Protein AF-A0A3D2X7E9-F1 (afdb_monomer_lite)

Organism: NCBI:txid66219

Sequence (160 aa):
MKRLQKLFVAIGVMFAIMLTQVVTVSAAQTMTFDDLYMTLEISDDFIVLTPDTPRNDGRWAEAGIIQIDSKLKEFNDMGVRAMFYDKKSNTSVTMMVKTSSKTREIVNFINMTDTELQEYFDTLVGKDSEKLVSTVEEYKHKQTPFFKLRIQSKEGESPV

Secondary structure (DSSP, 8-state):
-HHHHHHHHHHHHHHHHHHT-------EEEEEEGGGTEEEEEETTEEEE-TTS-TT-THHHHTT---HHHHHHHHHHHTEEEEEEETTTTEEEEEE----TGGGS---GGG--HHHHHHHHHHHH-TT-TTEEEEEEEE--SS--EEEEEEEESSSS---

Foldseek 3Di:
DVVVVVVVVVVVVVVVVVVP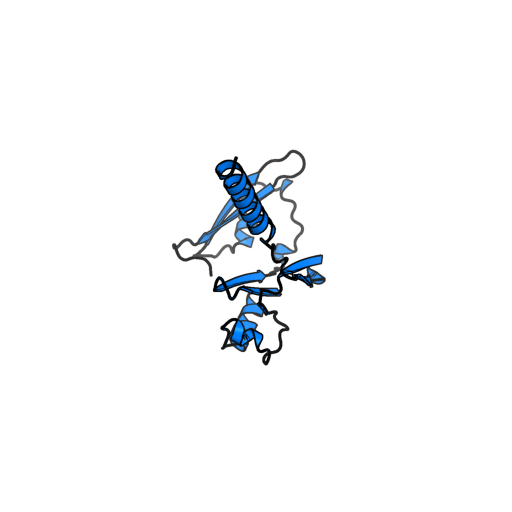PPPPPQQWDWDDDVVVRDIDTHGPQWLKDALPPDPPDCSCVVLVHPPVVVVNVVCVVQQWGMWIAHPVVNDIDTDHDDDDPLNPDDDDPVPDDPVRVVVSVCVVVPVPPPFKDWDKDWADDPPGIDIDIDIDTPDPDDPD

pLDDT: mean 79.92, std 13.61, range [39.25, 96.94]

Structure (mmCIF, N/CA/C/O backbone):
data_AF-A0A3D2X7E9-F1
#
_entry.id   AF-A0A3D2X7E9-F1
#
loop_
_atom_site.group_PDB
_atom_site.id
_atom_site.type_symbol
_atom_site.label_atom_id
_atom_site.label_alt_id
_atom_site.label_comp_id
_atom_site.label_asym_id
_atom_site.label_entity_id
_atom_site.label_seq_id
_atom_site.pdbx_PDB_ins_code
_atom_site.Cartn_x
_atom_site.Cartn_y
_atom_site.Cartn_z
_atom_site.occupancy
_atom_site.B_iso_or_equiv
_atom_site.auth_seq_i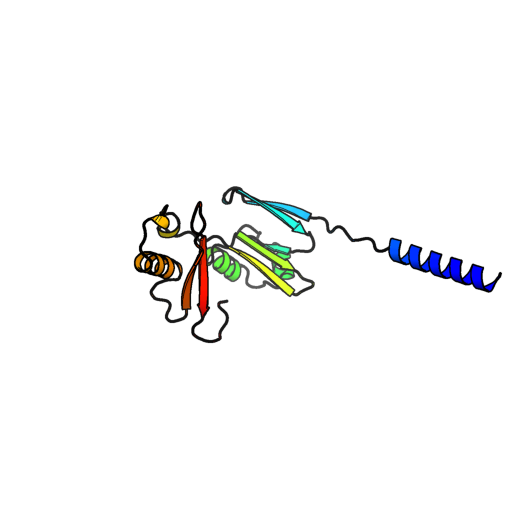d
_atom_site.auth_comp_id
_atom_site.auth_asym_id
_atom_site.auth_atom_id
_atom_site.pdbx_PDB_model_num
ATOM 1 N N . MET A 1 1 ? -18.973 45.216 -45.079 1.00 59.81 1 MET A N 1
ATOM 2 C CA . MET A 1 1 ? -18.912 43.814 -45.562 1.00 59.81 1 MET A CA 1
ATOM 3 C C . MET A 1 1 ? -17.543 43.152 -45.363 1.00 59.81 1 MET A C 1
ATOM 5 O O . MET A 1 1 ? -17.481 42.208 -44.590 1.00 59.81 1 MET A O 1
ATOM 9 N N . LYS A 1 2 ? -16.429 43.660 -45.924 1.00 61.25 2 LYS A N 1
ATOM 10 C CA . LYS A 1 2 ? -15.092 43.019 -45.798 1.00 61.25 2 LYS A CA 1
ATOM 11 C C . LYS A 1 2 ? -14.569 42.836 -44.356 1.00 61.25 2 LYS A C 1
ATOM 13 O O . LYS A 1 2 ? -13.883 41.860 -44.083 1.00 61.25 2 LYS A O 1
ATOM 18 N N . ARG A 1 3 ? -14.884 43.749 -43.423 1.00 65.44 3 ARG A N 1
ATOM 19 C CA . ARG A 1 3 ? -14.488 43.631 -41.999 1.00 65.44 3 ARG A CA 1
ATOM 20 C C . ARG A 1 3 ? -15.283 42.562 -41.237 1.00 65.44 3 ARG A C 1
ATOM 22 O O . ARG A 1 3 ? -14.704 41.857 -40.424 1.00 65.44 3 ARG A O 1
ATOM 29 N N . LEU A 1 4 ? -16.569 42.407 -41.555 1.00 70.50 4 LEU A N 1
ATOM 30 C CA . LEU A 1 4 ? -17.441 41.397 -40.947 1.00 70.50 4 LEU A CA 1
ATOM 31 C C . LEU A 1 4 ? -17.048 39.988 -41.416 1.00 70.50 4 LEU A C 1
ATOM 33 O O . LEU A 1 4 ? -16.946 39.075 -40.611 1.00 70.50 4 LEU A O 1
ATOM 37 N N . GLN A 1 5 ? -16.704 39.845 -42.698 1.00 73.12 5 GLN A N 1
ATOM 38 C CA . GLN A 1 5 ? -16.185 38.597 -43.261 1.00 73.12 5 GLN A CA 1
ATOM 39 C C . GLN A 1 5 ? -14.855 38.172 -42.614 1.00 73.12 5 GLN A C 1
ATOM 41 O O . GLN A 1 5 ? -14.682 37.005 -42.287 1.00 73.12 5 GLN A O 1
ATOM 46 N N . LYS A 1 6 ? -13.935 39.116 -42.358 1.00 72.69 6 LYS A N 1
ATOM 47 C CA . LYS A 1 6 ? -12.686 38.836 -41.625 1.00 72.69 6 LYS A CA 1
ATOM 48 C C . LYS A 1 6 ? -12.936 38.412 -40.174 1.00 72.69 6 LYS A C 1
ATOM 50 O O . LYS A 1 6 ? -12.219 37.554 -39.676 1.00 72.69 6 LYS A O 1
ATOM 55 N N . LEU A 1 7 ? -13.957 38.977 -39.525 1.00 74.25 7 LEU A N 1
ATOM 56 C CA . LEU A 1 7 ? -14.355 38.605 -38.166 1.00 74.25 7 LEU A CA 1
ATOM 57 C C . LEU A 1 7 ? -14.926 37.178 -38.120 1.00 74.25 7 LEU A C 1
ATOM 59 O O . LEU A 1 7 ? -14.516 36.390 -37.277 1.00 74.25 7 LEU A O 1
ATOM 63 N N . PHE A 1 8 ? -15.794 36.814 -39.070 1.00 77.62 8 PHE A N 1
ATOM 64 C CA . PHE A 1 8 ? -16.335 35.453 -39.176 1.00 77.62 8 PHE A CA 1
ATOM 65 C C . PHE A 1 8 ? -15.259 34.407 -39.488 1.00 77.62 8 PHE A C 1
ATOM 67 O O . PHE A 1 8 ? -15.279 33.326 -38.908 1.00 77.62 8 PHE A O 1
ATOM 74 N N . VAL A 1 9 ? -14.287 34.733 -40.346 1.00 77.62 9 VAL A N 1
ATOM 75 C CA . VAL A 1 9 ? -13.147 33.843 -40.624 1.00 77.62 9 VAL A CA 1
ATOM 76 C C . VAL A 1 9 ? -12.262 33.682 -39.386 1.00 77.62 9 VAL A C 1
ATOM 78 O O . VAL A 1 9 ? -11.883 32.563 -39.063 1.00 77.62 9 VAL A O 1
ATOM 81 N N . ALA A 1 10 ? -11.975 34.762 -38.654 1.00 76.19 10 ALA A N 1
ATOM 82 C CA . ALA A 1 10 ? -11.181 34.689 -37.427 1.00 76.19 10 ALA A CA 1
ATOM 83 C C . ALA A 1 10 ? -11.872 33.858 -36.330 1.00 76.19 10 ALA A C 1
ATOM 85 O O . ALA A 1 10 ? -11.220 33.045 -35.679 1.00 76.19 10 ALA A O 1
ATOM 86 N N . ILE A 1 11 ? -13.191 34.009 -36.168 1.00 79.00 11 ILE A N 1
ATOM 87 C CA . ILE A 1 11 ? -13.990 33.198 -35.237 1.00 79.00 11 ILE A CA 1
ATOM 88 C C . ILE A 1 11 ? -14.001 31.731 -35.680 1.00 79.00 11 ILE A C 1
ATOM 90 O O . ILE A 1 11 ? -13.791 30.852 -34.852 1.00 79.00 11 ILE A O 1
ATOM 94 N N . GLY A 1 12 ? -14.166 31.457 -36.978 1.00 77.06 12 GLY A N 1
ATOM 95 C CA . GLY A 1 12 ? -14.126 30.096 -37.518 1.00 77.06 12 GLY A CA 1
ATOM 96 C C . GLY A 1 12 ? -12.777 29.405 -37.302 1.00 77.06 12 GLY A C 1
ATOM 97 O O . GLY A 1 12 ? -12.742 28.243 -36.910 1.00 77.06 12 GLY A O 1
ATOM 98 N N . VAL A 1 13 ? -11.666 30.127 -37.478 1.00 76.75 13 VAL A N 1
ATOM 99 C CA . VAL A 1 13 ? -10.313 29.608 -37.212 1.00 76.75 13 VAL A CA 1
ATOM 100 C C . VAL A 1 13 ? -10.101 29.358 -35.717 1.00 76.75 13 VAL A C 1
ATOM 102 O O . VAL A 1 13 ? -9.564 28.321 -35.347 1.00 76.75 13 VAL A O 1
ATOM 105 N N . MET A 1 14 ? -10.567 30.252 -34.843 1.00 73.31 14 MET A N 1
ATOM 106 C CA . MET A 1 14 ? -10.463 30.068 -33.390 1.00 73.31 14 MET A CA 1
ATOM 107 C C . MET A 1 14 ? -11.298 28.874 -32.899 1.00 73.31 14 MET A C 1
ATOM 109 O O . MET A 1 14 ? -10.831 28.095 -32.070 1.00 73.31 14 MET A O 1
ATOM 113 N N . PHE A 1 15 ? -12.495 28.683 -33.460 1.00 71.38 15 PHE A N 1
ATOM 114 C CA . PHE A 1 15 ? -13.356 27.537 -33.163 1.00 71.38 15 PHE A CA 1
ATOM 115 C C . PHE A 1 15 ? -12.747 26.221 -33.674 1.00 71.38 15 PHE A C 1
ATOM 117 O O . PHE A 1 15 ? -12.786 25.211 -32.977 1.00 71.38 15 PHE A O 1
ATOM 124 N N . ALA A 1 16 ? -12.105 26.240 -34.848 1.00 69.31 16 ALA A N 1
ATOM 125 C CA . ALA A 1 16 ? -11.374 25.091 -35.381 1.00 69.31 16 ALA A CA 1
ATOM 126 C C . ALA A 1 16 ? -10.149 24.722 -34.522 1.00 69.31 16 ALA A C 1
ATOM 128 O O . ALA A 1 16 ? -9.903 23.543 -34.297 1.00 69.31 16 ALA A O 1
ATOM 129 N N . ILE A 1 17 ? -9.424 25.709 -33.980 1.00 68.19 17 ILE A N 1
ATOM 130 C CA . ILE A 1 17 ? -8.293 25.473 -33.066 1.00 68.19 17 ILE A CA 1
ATOM 131 C C . ILE A 1 17 ? -8.779 24.901 -31.722 1.00 68.19 17 ILE A C 1
ATOM 133 O O . ILE A 1 17 ? -8.160 23.978 -31.192 1.00 68.19 17 ILE A O 1
ATOM 137 N N . MET A 1 18 ? -9.917 25.370 -31.193 1.00 63.59 18 MET A N 1
ATOM 138 C CA . MET A 1 18 ? -10.536 24.776 -29.995 1.00 63.59 18 MET A CA 1
ATOM 139 C C . MET A 1 18 ? -11.004 23.330 -30.223 1.00 63.59 18 MET A C 1
ATOM 141 O O . MET A 1 18 ? -10.862 22.502 -29.329 1.00 63.59 18 MET A O 1
ATOM 145 N N . LEU A 1 19 ? -11.502 22.999 -31.419 1.00 60.94 19 LEU A N 1
ATOM 146 C CA . LEU A 1 19 ? -11.930 21.637 -31.769 1.00 60.94 19 LEU A CA 1
ATOM 147 C C . LEU A 1 19 ? -10.763 20.649 -31.953 1.00 60.94 19 LEU A C 1
ATOM 149 O O . LEU A 1 19 ? -10.986 19.443 -31.927 1.00 60.94 19 LEU A O 1
ATOM 153 N N . THR A 1 20 ? -9.525 21.134 -32.106 1.00 57.97 20 THR A N 1
ATOM 154 C CA . THR A 1 20 ? -8.316 20.289 -32.185 1.00 57.97 20 THR A CA 1
ATOM 155 C C . THR A 1 20 ? -7.673 19.985 -30.835 1.00 57.97 20 THR A C 1
ATOM 157 O O . THR A 1 20 ? -6.595 19.394 -30.799 1.00 57.97 20 THR A O 1
ATOM 160 N N . GLN A 1 21 ? -8.308 20.350 -29.717 1.00 54.50 21 GLN A N 1
ATOM 161 C CA . GLN A 1 21 ? -7.870 19.875 -28.405 1.00 54.50 21 GLN A CA 1
ATOM 162 C C . GLN A 1 21 ? -8.263 18.406 -28.264 1.00 54.50 21 GLN A C 1
ATOM 164 O O . GLN A 1 21 ? -9.281 18.053 -27.675 1.00 54.50 21 GLN A O 1
ATOM 169 N N . VAL A 1 22 ? -7.453 17.548 -28.884 1.00 55.62 22 VAL A N 1
ATOM 170 C CA . VAL A 1 22 ? -7.498 16.104 -28.707 1.00 55.62 22 VAL A CA 1
ATOM 171 C C . VAL A 1 22 ? -7.227 15.864 -27.230 1.00 55.62 22 VAL A C 1
ATOM 173 O O . VAL A 1 22 ? -6.094 15.990 -26.769 1.00 55.62 22 VAL A O 1
ATOM 176 N N . VAL A 1 23 ? -8.280 15.574 -26.467 1.00 53.84 23 VAL A N 1
ATOM 177 C CA . VAL A 1 23 ? -8.120 14.974 -25.148 1.00 53.84 23 VAL A CA 1
ATOM 178 C C . VAL A 1 23 ? -7.447 13.641 -25.427 1.00 53.84 23 VAL A C 1
ATOM 180 O O . VAL A 1 23 ? -8.066 12.733 -25.979 1.00 53.84 23 VAL A O 1
ATOM 183 N N . THR A 1 24 ? -6.146 13.555 -25.161 1.00 54.59 24 THR A N 1
ATOM 184 C CA . THR A 1 24 ? -5.421 12.295 -25.248 1.00 54.59 24 THR A CA 1
ATOM 185 C C . THR A 1 24 ? -6.045 11.382 -24.209 1.00 54.59 24 THR A C 1
ATOM 187 O O . THR A 1 24 ? -5.797 11.538 -23.013 1.00 54.59 24 THR A O 1
ATOM 190 N N . VAL A 1 25 ? -6.917 10.479 -24.654 1.00 56.78 25 VAL A N 1
ATOM 191 C CA . VAL A 1 25 ? -7.379 9.374 -23.825 1.00 56.78 25 VAL A CA 1
ATOM 192 C C . VAL A 1 25 ? -6.139 8.516 -23.626 1.00 56.78 25 VAL A C 1
ATOM 194 O O . VAL A 1 25 ? -5.712 7.825 -24.549 1.00 56.78 25 VAL A O 1
ATOM 197 N N . SER A 1 26 ? -5.479 8.689 -22.480 1.00 61.16 26 SER A N 1
ATOM 198 C CA . SER A 1 26 ? -4.335 7.857 -22.121 1.00 61.16 26 SER A CA 1
ATOM 199 C C . SER A 1 26 ? -4.833 6.417 -22.106 1.00 61.16 26 SER A C 1
ATOM 201 O O . SER A 1 26 ? -5.881 6.133 -21.517 1.00 61.16 26 SER A O 1
ATOM 203 N N . ALA A 1 27 ? -4.145 5.540 -22.835 1.00 65.62 27 ALA A N 1
ATOM 204 C CA . ALA A 1 27 ? -4.437 4.120 -22.781 1.00 65.62 27 ALA A CA 1
ATOM 205 C C . ALA A 1 27 ? -4.283 3.672 -21.321 1.00 65.62 27 ALA A C 1
ATOM 207 O O . ALA A 1 27 ? -3.377 4.124 -20.619 1.00 65.62 27 ALA A O 1
ATOM 208 N N . ALA A 1 28 ? -5.248 2.898 -20.838 1.00 76.75 28 ALA A N 1
ATOM 209 C CA . ALA A 1 28 ? -5.272 2.419 -19.470 1.00 76.75 28 ALA A CA 1
ATOM 210 C C . ALA A 1 28 ? -5.130 0.901 -19.476 1.00 76.75 28 ALA A C 1
ATOM 212 O O . ALA A 1 28 ? -5.867 0.202 -20.176 1.00 76.75 28 ALA A O 1
ATOM 213 N N . GLN A 1 29 ? -4.203 0.397 -18.674 1.00 83.38 29 GLN A N 1
ATOM 214 C CA . GLN A 1 29 ? -4.076 -1.014 -18.368 1.00 83.38 29 GLN A CA 1
ATOM 215 C C . GLN A 1 29 ? -4.996 -1.393 -17.204 1.00 83.38 29 GLN A C 1
ATOM 217 O O . GLN A 1 29 ? -5.105 -0.691 -16.194 1.00 83.38 29 GLN A O 1
ATOM 222 N N . THR A 1 30 ? -5.642 -2.548 -17.334 1.00 88.50 30 THR A N 1
ATOM 223 C CA . THR A 1 30 ? -6.456 -3.137 -16.271 1.00 88.50 30 THR A CA 1
ATOM 224 C C . THR A 1 30 ? -5.593 -4.071 -15.430 1.00 88.50 30 THR A C 1
ATOM 226 O O . THR A 1 30 ? -5.059 -5.057 -15.936 1.00 88.50 30 THR A O 1
ATOM 229 N N . MET A 1 31 ? -5.479 -3.789 -14.135 1.00 87.88 31 MET A N 1
ATOM 230 C CA . MET A 1 31 ? -4.830 -4.667 -13.163 1.00 87.88 31 MET A CA 1
ATOM 231 C C . MET A 1 31 ? -5.874 -5.272 -12.235 1.00 87.88 31 MET A C 1
ATOM 233 O O . MET A 1 31 ? -6.722 -4.561 -11.698 1.00 87.88 31 MET A O 1
ATOM 237 N N . THR A 1 32 ? -5.797 -6.584 -12.028 1.00 90.31 32 THR A N 1
ATOM 238 C CA . THR A 1 32 ? -6.714 -7.309 -11.144 1.00 90.31 32 THR A CA 1
ATOM 239 C C . THR A 1 32 ? -5.953 -7.840 -9.939 1.00 90.31 32 THR A C 1
ATOM 241 O O . THR A 1 32 ? -4.884 -8.430 -10.086 1.00 90.31 32 THR A O 1
ATOM 244 N N . PHE A 1 33 ? -6.518 -7.615 -8.757 1.00 88.38 33 PHE A N 1
ATOM 245 C CA . PHE A 1 33 ? -6.054 -8.138 -7.478 1.00 88.38 33 PHE A CA 1
ATOM 246 C C . PHE A 1 33 ? -7.139 -9.075 -6.946 1.00 88.38 33 PHE A C 1
ATOM 248 O O . PHE A 1 33 ? -8.052 -8.647 -6.233 1.00 88.38 33 PHE A O 1
ATOM 255 N N . ASP A 1 34 ? -7.072 -10.346 -7.350 1.00 85.62 34 ASP A N 1
ATOM 256 C CA . ASP A 1 34 ? -8.098 -11.350 -7.034 1.00 85.62 34 ASP A CA 1
ATOM 257 C C . ASP A 1 34 ? -8.278 -11.536 -5.521 1.00 85.62 34 ASP A C 1
ATOM 259 O O . ASP A 1 34 ? -9.398 -11.667 -5.033 1.00 85.62 34 ASP A O 1
ATOM 263 N N . ASP A 1 35 ? -7.181 -11.479 -4.759 1.00 84.00 35 ASP A N 1
ATOM 264 C CA . ASP A 1 35 ? -7.184 -11.588 -3.297 1.00 84.00 35 ASP A CA 1
ATOM 265 C C . ASP A 1 35 ? -7.898 -10.418 -2.605 1.00 84.00 35 ASP A C 1
ATOM 267 O O . ASP A 1 35 ? -8.357 -10.556 -1.469 1.00 84.00 35 ASP A O 1
ATOM 271 N N . LEU A 1 36 ? -8.015 -9.280 -3.293 1.00 83.94 36 LEU A N 1
ATOM 272 C CA . LEU A 1 36 ? -8.685 -8.074 -2.812 1.00 83.94 36 LEU A CA 1
ATOM 273 C C . LEU A 1 36 ? -10.062 -7.862 -3.444 1.00 83.94 36 LEU A C 1
ATOM 275 O O . LEU A 1 36 ? -10.714 -6.870 -3.119 1.00 83.94 36 LEU A O 1
ATOM 279 N N . TYR A 1 37 ? -10.499 -8.756 -4.340 1.00 84.56 37 TYR A N 1
ATOM 280 C CA . TYR A 1 37 ? -11.709 -8.586 -5.150 1.00 84.56 37 TYR A CA 1
ATOM 281 C C . TYR A 1 37 ? -11.766 -7.203 -5.822 1.00 84.56 37 TYR A C 1
ATOM 283 O O . TYR A 1 37 ? -12.812 -6.553 -5.861 1.00 84.56 37 TYR A O 1
ATOM 291 N N . MET A 1 38 ? -10.613 -6.729 -6.303 1.00 86.69 38 MET A N 1
ATOM 292 C CA . MET A 1 38 ? -10.438 -5.377 -6.825 1.00 86.69 38 MET A CA 1
ATOM 293 C C . MET A 1 38 ? -9.888 -5.406 -8.247 1.00 86.69 38 MET A C 1
ATOM 295 O O . MET A 1 38 ? -8.961 -6.152 -8.563 1.00 86.69 38 MET A O 1
ATOM 299 N N . THR A 1 39 ? -10.405 -4.504 -9.075 1.00 90.31 39 THR A N 1
ATOM 300 C CA . THR A 1 39 ? -9.854 -4.188 -10.391 1.00 90.31 39 THR A CA 1
ATOM 301 C C . THR A 1 39 ? -9.534 -2.703 -10.443 1.00 90.31 39 THR A C 1
ATOM 303 O O . THR A 1 39 ? -10.345 -1.875 -10.030 1.00 90.31 39 THR A O 1
ATOM 306 N N . LEU A 1 40 ? -8.349 -2.371 -10.942 1.00 88.00 40 LEU A N 1
ATOM 307 C CA . LEU A 1 40 ? -7.912 -1.004 -11.169 1.00 88.00 40 LEU A CA 1
ATOM 308 C C . LEU A 1 40 ? -7.678 -0.761 -12.654 1.00 88.00 40 LEU A C 1
ATOM 310 O O . LEU A 1 40 ? -7.045 -1.571 -13.328 1.00 88.00 40 LEU A O 1
ATOM 314 N N . GLU A 1 41 ? -8.134 0.389 -13.134 1.00 89.88 41 GLU A N 1
ATOM 315 C CA . GLU A 1 41 ? -7.756 0.939 -14.432 1.00 89.88 41 GLU A CA 1
ATOM 316 C C . GLU A 1 41 ? -6.707 2.022 -14.195 1.00 89.88 41 GLU A C 1
ATOM 318 O O . GLU A 1 41 ? -6.964 3.017 -13.515 1.00 89.88 41 GLU A O 1
ATOM 323 N N . ILE A 1 42 ? -5.498 1.801 -14.702 1.00 87.75 42 ILE A N 1
ATOM 324 C CA . ILE A 1 42 ? -4.348 2.678 -14.482 1.00 87.75 42 ILE A CA 1
ATOM 325 C C . ILE A 1 42 ? -3.827 3.106 -15.842 1.00 87.75 42 ILE A C 1
ATOM 327 O O . ILE A 1 42 ? -3.634 2.276 -16.719 1.00 87.75 42 ILE A O 1
ATOM 331 N N . SER A 1 43 ? -3.586 4.400 -16.013 1.00 86.81 43 SER A N 1
ATOM 332 C CA . SER A 1 43 ? -2.973 4.933 -17.227 1.00 86.81 43 SER A CA 1
ATOM 333 C C . SER A 1 43 ? -1.584 4.327 -17.476 1.00 86.81 43 SER A C 1
ATOM 335 O O . SER A 1 43 ? -0.788 4.189 -16.547 1.00 86.81 43 SER A O 1
ATOM 337 N N . ASP A 1 44 ? -1.265 4.055 -18.740 1.00 85.38 44 ASP A N 1
ATOM 338 C CA . ASP A 1 44 ? 0.041 3.557 -19.194 1.00 85.38 44 ASP A CA 1
ATOM 339 C C . ASP A 1 44 ? 1.184 4.566 -18.963 1.00 85.38 44 ASP A C 1
ATOM 341 O O . ASP A 1 44 ? 2.361 4.227 -19.089 1.00 85.38 44 ASP A O 1
ATOM 345 N N . ASP A 1 45 ? 0.860 5.816 -18.608 1.00 87.56 45 ASP A N 1
ATOM 346 C CA . ASP A 1 45 ? 1.842 6.825 -18.203 1.00 87.56 45 ASP A CA 1
ATOM 347 C C . ASP A 1 45 ? 2.533 6.464 -16.869 1.00 87.56 45 ASP A C 1
ATOM 349 O O . ASP A 1 45 ? 3.626 6.965 -16.587 1.00 87.56 45 ASP A O 1
ATOM 353 N N . PHE A 1 46 ? 1.921 5.602 -16.046 1.00 91.31 46 PHE A N 1
ATOM 354 C CA . PHE A 1 46 ? 2.495 5.161 -14.776 1.00 91.31 46 PHE A CA 1
ATOM 355 C C . PHE A 1 46 ? 3.436 3.971 -14.949 1.00 91.31 46 PHE A C 1
ATOM 357 O O . PHE A 1 46 ? 3.098 2.948 -15.542 1.00 91.31 46 PHE A O 1
ATOM 364 N N . ILE A 1 47 ? 4.590 4.041 -14.290 1.00 94.31 47 ILE A N 1
ATOM 365 C CA . ILE A 1 47 ? 5.392 2.848 -14.034 1.00 94.31 47 ILE A CA 1
ATOM 366 C C . ILE A 1 47 ? 4.751 2.091 -12.882 1.00 94.31 47 ILE A C 1
ATOM 368 O O . ILE A 1 47 ? 4.632 2.623 -11.778 1.00 94.31 47 ILE A O 1
ATOM 372 N N . VAL A 1 48 ? 4.396 0.831 -13.119 1.00 94.75 48 VAL A N 1
ATOM 373 C CA . VAL A 1 48 ? 3.886 -0.042 -12.062 1.00 94.75 48 VAL A CA 1
ATOM 374 C C . VAL A 1 48 ? 4.938 -1.057 -11.644 1.00 94.75 48 VAL A C 1
ATOM 376 O O . VAL A 1 48 ? 5.439 -1.824 -12.471 1.00 94.75 48 VAL A O 1
ATOM 379 N N . LEU A 1 49 ? 5.244 -1.069 -10.349 1.00 95.88 49 LEU A N 1
ATOM 380 C CA . LEU A 1 49 ? 6.152 -2.009 -9.703 1.00 95.88 49 LEU A CA 1
ATOM 381 C C . LEU A 1 49 ? 5.394 -2.790 -8.629 1.00 95.88 49 LEU A C 1
ATOM 383 O O . LEU A 1 49 ? 4.641 -2.222 -7.844 1.00 95.88 49 LEU A O 1
ATOM 387 N N . THR A 1 50 ? 5.596 -4.099 -8.591 1.00 94.75 50 THR A N 1
ATOM 388 C CA . THR A 1 50 ? 4.952 -5.027 -7.650 1.00 94.75 50 THR A CA 1
ATOM 389 C C . THR A 1 50 ? 6.025 -5.859 -6.945 1.00 94.75 50 THR A C 1
ATOM 391 O O . THR A 1 50 ? 7.163 -5.895 -7.425 1.00 94.75 50 THR A O 1
ATOM 394 N N . PRO A 1 51 ? 5.706 -6.553 -5.838 1.00 94.88 51 PRO A N 1
ATOM 395 C CA . PRO A 1 51 ? 6.639 -7.497 -5.215 1.00 94.88 51 PRO A CA 1
ATOM 396 C C . PRO A 1 51 ? 7.160 -8.578 -6.175 1.00 94.88 51 PRO A C 1
ATOM 398 O O . PRO A 1 51 ? 8.283 -9.052 -6.010 1.00 94.88 51 PRO A O 1
ATOM 401 N N . ASP A 1 52 ? 6.373 -8.916 -7.199 1.00 94.50 52 ASP A N 1
ATOM 402 C CA . ASP A 1 52 ? 6.700 -9.938 -8.196 1.00 94.50 52 ASP A CA 1
ATOM 403 C C . ASP A 1 52 ? 7.430 -9.379 -9.427 1.00 94.50 52 ASP A C 1
ATOM 405 O O . ASP A 1 52 ? 7.810 -10.133 -10.326 1.00 94.50 52 ASP A O 1
ATOM 409 N N . THR A 1 53 ? 7.656 -8.061 -9.497 1.00 95.38 53 THR A N 1
ATOM 410 C CA . THR A 1 53 ? 8.389 -7.464 -10.617 1.00 95.38 53 THR A CA 1
ATOM 411 C C . THR A 1 53 ? 9.825 -8.016 -10.652 1.00 95.38 53 THR A C 1
ATOM 413 O O . THR A 1 53 ? 10.543 -7.915 -9.651 1.00 95.38 53 THR A O 1
ATOM 416 N N . PRO A 1 54 ? 10.295 -8.570 -11.791 1.00 96.38 54 PRO A N 1
ATOM 417 C CA . PRO A 1 54 ? 11.628 -9.160 -11.887 1.00 96.38 54 PRO A CA 1
ATOM 418 C C . PRO A 1 54 ? 12.738 -8.177 -11.507 1.00 96.38 54 PRO A C 1
ATOM 420 O O . PRO A 1 54 ? 12.692 -7.002 -11.857 1.00 96.38 54 PRO A O 1
ATOM 423 N N . ARG A 1 55 ? 13.787 -8.653 -10.827 1.00 95.38 55 ARG A N 1
ATOM 424 C CA . ARG A 1 55 ? 14.908 -7.798 -10.377 1.00 95.38 55 ARG A CA 1
ATOM 425 C C . ARG A 1 55 ? 15.689 -7.144 -11.518 1.00 95.38 55 ARG A C 1
ATOM 427 O O . ARG A 1 55 ? 16.318 -6.118 -11.318 1.00 95.38 55 ARG A O 1
ATOM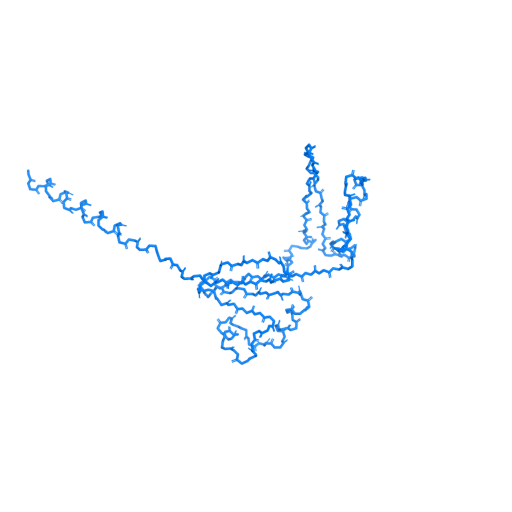 434 N N . ASN A 1 56 ? 15.684 -7.751 -12.697 1.00 95.25 56 ASN A N 1
ATOM 435 C CA . ASN A 1 56 ? 16.346 -7.232 -13.893 1.00 95.25 56 ASN A CA 1
ATOM 436 C C . ASN A 1 56 ? 15.419 -6.373 -14.769 1.00 95.25 56 ASN A C 1
ATOM 438 O O . ASN A 1 56 ? 15.799 -6.021 -15.884 1.00 95.25 56 ASN A O 1
ATOM 442 N N . ASP A 1 57 ? 14.210 -6.062 -14.300 1.00 96.94 57 ASP A N 1
ATOM 443 C CA . ASP A 1 57 ? 13.258 -5.229 -15.026 1.00 96.94 57 ASP A CA 1
ATOM 444 C C . ASP A 1 57 ? 13.735 -3.765 -15.067 1.00 96.94 57 ASP A C 1
ATOM 446 O O . ASP A 1 57 ? 14.049 -3.163 -14.038 1.00 96.94 57 ASP A O 1
ATOM 450 N N . GLY A 1 58 ? 13.788 -3.170 -16.262 1.00 95.31 58 GLY A N 1
ATOM 451 C CA . GLY A 1 58 ? 14.248 -1.788 -16.451 1.00 95.31 58 GLY A CA 1
ATOM 452 C C . GLY A 1 58 ? 13.392 -0.751 -15.716 1.00 95.31 58 GLY A C 1
ATOM 453 O O . GLY A 1 58 ? 13.899 0.310 -15.345 1.00 95.31 58 GLY A O 1
ATOM 454 N N . ARG A 1 59 ? 12.128 -1.082 -15.416 1.00 95.31 59 ARG A N 1
ATOM 455 C CA . ARG A 1 59 ? 11.191 -0.207 -14.700 1.00 95.31 59 ARG A CA 1
ATOM 456 C C . ARG A 1 59 ? 11.690 0.215 -13.320 1.00 95.31 59 ARG A C 1
ATOM 458 O O . ARG A 1 59 ? 11.335 1.300 -12.868 1.00 95.31 59 ARG A O 1
ATOM 465 N N . TRP A 1 60 ? 12.538 -0.583 -12.664 1.00 96.38 60 TRP A N 1
ATOM 466 C CA . TRP A 1 60 ? 13.162 -0.195 -11.393 1.00 96.38 60 TRP A CA 1
ATOM 467 C C . TRP A 1 60 ? 14.016 1.063 -11.548 1.00 96.38 60 TRP A C 1
ATOM 469 O O . TRP A 1 60 ? 13.815 2.045 -10.834 1.00 96.38 60 TRP A O 1
ATOM 479 N N . ALA A 1 61 ? 14.917 1.061 -12.532 1.00 95.00 61 ALA A N 1
ATOM 480 C CA . ALA A 1 61 ? 15.793 2.192 -12.805 1.00 95.00 61 ALA A CA 1
ATOM 481 C C . ALA A 1 61 ? 15.005 3.405 -13.314 1.00 95.00 61 ALA A C 1
ATOM 483 O O . ALA A 1 61 ? 15.294 4.535 -12.925 1.00 95.00 61 ALA A O 1
ATOM 484 N N . GLU A 1 62 ? 13.976 3.180 -14.135 1.00 93.62 62 GLU A N 1
ATOM 485 C CA . GLU A 1 62 ? 13.104 4.254 -14.619 1.00 93.62 62 GLU A CA 1
ATOM 486 C C . GLU A 1 62 ? 12.284 4.924 -13.504 1.00 93.62 62 GLU A C 1
ATOM 488 O O . GLU A 1 62 ? 11.932 6.096 -13.636 1.00 93.62 62 GLU A O 1
ATOM 493 N N . ALA A 1 63 ? 12.003 4.204 -12.412 1.00 93.44 63 ALA A N 1
ATOM 494 C CA . ALA A 1 63 ? 11.399 4.738 -11.191 1.00 93.44 63 ALA A CA 1
ATOM 495 C C . ALA A 1 63 ? 12.434 5.317 -10.203 1.00 93.44 63 ALA A C 1
ATOM 497 O O . ALA A 1 63 ? 12.093 5.647 -9.068 1.00 93.44 63 ALA A O 1
ATOM 498 N N . GLY A 1 64 ? 13.712 5.401 -10.593 1.00 93.25 64 GLY A N 1
ATOM 499 C CA . GLY A 1 64 ? 14.799 5.885 -9.737 1.00 93.25 64 GLY A CA 1
ATOM 500 C C . GLY A 1 64 ? 15.214 4.916 -8.622 1.00 93.25 64 GLY A C 1
ATOM 501 O O . GLY A 1 64 ? 15.940 5.306 -7.708 1.00 93.25 64 GLY A O 1
ATOM 502 N N . ILE A 1 65 ? 14.780 3.653 -8.673 1.00 95.19 65 ILE A N 1
ATOM 503 C CA . ILE A 1 65 ? 15.086 2.636 -7.663 1.00 95.19 65 ILE A CA 1
ATOM 504 C C . ILE A 1 65 ? 16.324 1.850 -8.089 1.00 95.19 65 ILE A C 1
ATOM 506 O O . ILE A 1 65 ? 16.289 1.029 -9.002 1.00 95.19 65 ILE A O 1
ATOM 510 N N . ILE A 1 66 ? 17.425 2.084 -7.376 1.00 93.38 66 ILE A N 1
ATOM 511 C CA . ILE A 1 66 ? 18.714 1.414 -7.612 1.00 93.38 66 ILE A CA 1
ATOM 512 C C . ILE A 1 66 ? 18.899 0.231 -6.647 1.00 93.38 66 ILE A C 1
ATOM 514 O O . ILE A 1 66 ? 19.427 -0.813 -7.020 1.00 93.38 66 ILE A O 1
ATOM 518 N N . GLN A 1 67 ? 18.436 0.372 -5.400 1.00 9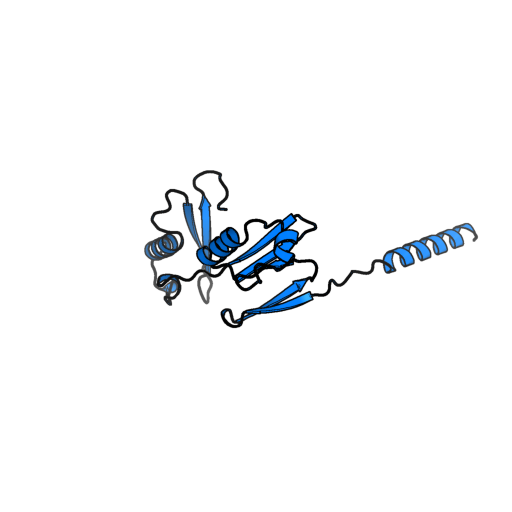5.75 67 GLN A N 1
ATOM 519 C CA . GLN A 1 67 ? 18.577 -0.638 -4.344 1.00 95.75 67 GLN A CA 1
ATOM 520 C C . GLN A 1 67 ? 17.359 -1.572 -4.304 1.00 95.75 67 GLN A C 1
ATOM 522 O O . GLN A 1 67 ? 16.530 -1.504 -3.394 1.00 95.75 67 GLN A O 1
ATOM 527 N N . ILE A 1 68 ? 17.242 -2.434 -5.316 1.00 96.56 68 ILE A N 1
ATOM 528 C CA . ILE A 1 68 ? 16.051 -3.269 -5.551 1.00 96.56 68 ILE A CA 1
ATOM 529 C C . ILE A 1 68 ? 15.767 -4.207 -4.372 1.00 96.56 68 ILE A C 1
ATOM 531 O O . ILE A 1 68 ? 14.632 -4.267 -3.909 1.00 96.56 68 ILE A O 1
ATOM 535 N N . ASP A 1 69 ? 16.777 -4.890 -3.824 1.00 96.50 69 ASP A N 1
ATOM 536 C CA . ASP A 1 69 ? 16.554 -5.822 -2.708 1.00 96.50 69 ASP A CA 1
ATOM 537 C C . ASP A 1 69 ? 16.076 -5.111 -1.433 1.00 96.50 69 ASP A C 1
ATOM 539 O O . ASP A 1 69 ? 15.201 -5.623 -0.733 1.00 96.50 69 ASP A O 1
ATOM 543 N N . SER A 1 70 ? 16.574 -3.898 -1.158 1.00 96.38 70 SER A N 1
ATOM 544 C CA . SER A 1 70 ? 16.067 -3.081 -0.047 1.00 96.38 70 SER A CA 1
ATOM 545 C C . SER A 1 70 ? 14.612 -2.679 -0.276 1.00 96.38 70 SER A C 1
ATOM 547 O O . SER A 1 70 ? 13.809 -2.732 0.654 1.00 96.38 70 SER A O 1
ATOM 549 N N . LYS A 1 71 ? 14.256 -2.312 -1.513 1.00 96.06 71 LYS A N 1
ATOM 550 C CA . LYS A 1 71 ? 12.890 -1.907 -1.857 1.00 96.06 71 LYS A CA 1
ATOM 551 C C . LYS A 1 71 ? 11.909 -3.079 -1.806 1.00 96.06 71 LYS A C 1
ATOM 553 O O . LYS A 1 71 ? 10.805 -2.923 -1.304 1.00 96.06 71 LYS A O 1
ATOM 558 N N . LEU A 1 72 ? 12.320 -4.268 -2.245 1.00 96.69 72 LEU A N 1
ATOM 559 C CA . LEU A 1 72 ? 11.519 -5.489 -2.116 1.00 96.69 72 LEU A CA 1
ATOM 560 C C . LEU A 1 72 ? 11.341 -5.904 -0.652 1.00 96.69 72 LEU A C 1
ATOM 562 O O . LEU A 1 72 ? 10.267 -6.367 -0.270 1.00 96.69 72 LEU A O 1
ATOM 566 N N . LYS A 1 73 ? 12.364 -5.718 0.192 1.00 95.56 73 LYS A N 1
ATOM 567 C CA . LYS A 1 73 ? 12.222 -5.925 1.637 1.00 95.56 73 LYS A CA 1
ATOM 568 C C . LYS A 1 73 ? 11.189 -4.964 2.231 1.00 95.56 73 LYS A C 1
ATOM 570 O O . LYS A 1 73 ? 10.294 -5.414 2.936 1.00 95.56 73 LYS A O 1
ATOM 575 N N . GLU A 1 74 ? 11.275 -3.678 1.897 1.00 94.19 74 GLU A N 1
ATOM 576 C CA . GLU A 1 74 ? 10.288 -2.666 2.298 1.00 94.19 74 GLU A CA 1
ATOM 577 C C . GLU A 1 74 ? 8.873 -3.048 1.832 1.00 94.19 74 GLU A C 1
ATOM 579 O O . GLU A 1 74 ? 7.938 -3.028 2.630 1.00 94.19 74 GLU A O 1
ATOM 584 N N . PHE A 1 75 ? 8.719 -3.482 0.574 1.00 95.31 75 PHE A N 1
ATOM 585 C CA . PHE A 1 75 ? 7.432 -3.931 0.039 1.00 95.31 75 PHE A CA 1
ATOM 586 C C . PHE A 1 75 ? 6.829 -5.063 0.871 1.00 95.31 75 PHE A C 1
ATOM 588 O O . PHE A 1 75 ? 5.654 -5.000 1.228 1.00 95.31 75 PHE A O 1
ATOM 595 N N . ASN A 1 76 ? 7.633 -6.063 1.227 1.00 91.94 76 ASN A N 1
ATOM 596 C CA . ASN A 1 76 ? 7.181 -7.175 2.058 1.00 91.94 76 ASN A CA 1
ATOM 597 C C . ASN A 1 76 ? 6.831 -6.728 3.487 1.00 91.94 76 ASN A C 1
ATOM 599 O O . ASN A 1 76 ? 5.772 -7.093 3.996 1.00 91.94 76 ASN A O 1
ATOM 603 N N . ASP A 1 77 ? 7.672 -5.906 4.118 1.00 89.81 77 ASP A N 1
ATOM 604 C CA . ASP A 1 77 ? 7.475 -5.444 5.500 1.00 89.81 77 ASP A CA 1
ATOM 605 C C . ASP A 1 77 ? 6.231 -4.541 5.647 1.00 89.81 77 ASP A C 1
ATOM 607 O O . ASP A 1 77 ? 5.527 -4.567 6.668 1.00 89.81 77 ASP A O 1
ATOM 611 N N . MET A 1 78 ? 5.945 -3.738 4.619 1.00 89.06 78 MET A N 1
ATOM 612 C CA . MET A 1 78 ? 4.816 -2.804 4.589 1.00 89.06 78 MET A CA 1
ATOM 613 C C . MET A 1 78 ? 3.541 -3.407 3.982 1.00 89.06 78 MET A C 1
ATOM 615 O O . MET A 1 78 ? 2.476 -2.796 4.072 1.00 89.06 78 MET A O 1
ATOM 619 N N . GLY A 1 79 ? 3.615 -4.610 3.405 1.00 90.94 79 GLY A N 1
ATOM 620 C CA . GLY A 1 79 ? 2.482 -5.245 2.728 1.00 90.94 79 GLY A CA 1
ATOM 621 C C . GLY A 1 79 ? 2.098 -4.546 1.421 1.00 90.94 79 GLY A C 1
ATOM 622 O O . GLY A 1 79 ? 0.921 -4.487 1.072 1.00 90.94 79 GLY A O 1
ATOM 623 N N . VAL A 1 80 ? 3.066 -3.975 0.705 1.00 94.25 80 VAL A N 1
ATOM 624 C CA . VAL A 1 80 ? 2.844 -3.333 -0.596 1.00 94.25 80 VAL A CA 1
ATOM 625 C C . VAL A 1 80 ? 2.353 -4.366 -1.609 1.00 94.25 80 VAL A C 1
ATOM 627 O O . VAL A 1 80 ? 2.953 -5.425 -1.776 1.00 94.25 80 VAL A O 1
ATOM 630 N N . ARG A 1 81 ? 1.269 -4.041 -2.316 1.00 94.31 81 ARG A N 1
ATOM 631 C CA . ARG A 1 81 ? 0.743 -4.820 -3.447 1.00 94.31 81 ARG A CA 1
ATOM 632 C C . ARG A 1 81 ? 1.177 -4.249 -4.786 1.00 94.31 81 ARG A C 1
ATOM 634 O O . ARG A 1 81 ? 1.531 -4.999 -5.689 1.00 94.31 81 ARG A O 1
ATOM 641 N N . ALA A 1 82 ? 1.192 -2.928 -4.892 1.00 94.38 82 ALA A N 1
ATOM 642 C CA . ALA A 1 82 ? 1.653 -2.228 -6.077 1.00 94.38 82 ALA A CA 1
ATOM 643 C C . ALA A 1 82 ? 2.143 -0.829 -5.706 1.00 94.38 82 ALA A C 1
ATOM 645 O O . ALA A 1 82 ? 1.598 -0.182 -4.813 1.00 94.38 82 ALA A O 1
ATOM 646 N N . MET A 1 83 ? 3.151 -0.358 -6.423 1.00 95.50 83 MET A N 1
ATOM 647 C CA . MET A 1 83 ? 3.615 1.017 -6.415 1.00 95.50 83 MET A CA 1
ATOM 648 C C . MET A 1 83 ? 3.440 1.581 -7.823 1.00 95.50 83 MET A C 1
ATOM 650 O O . MET A 1 83 ? 3.928 1.002 -8.793 1.00 95.50 83 MET A O 1
ATOM 654 N N . PHE A 1 84 ? 2.751 2.709 -7.917 1.00 95.19 84 PHE A N 1
ATOM 655 C CA . PHE A 1 84 ? 2.501 3.453 -9.144 1.00 95.19 84 PHE A CA 1
ATOM 656 C C . PHE A 1 84 ? 3.368 4.704 -9.117 1.00 95.19 84 PHE A C 1
ATOM 658 O O . PHE A 1 84 ? 3.239 5.514 -8.202 1.00 95.19 84 PHE A O 1
ATOM 665 N N . TYR A 1 85 ? 4.257 4.862 -10.089 1.00 95.25 85 TYR A N 1
ATOM 666 C CA . TYR A 1 85 ? 5.165 6.000 -10.169 1.00 95.25 85 TYR A CA 1
ATOM 667 C C . TYR A 1 85 ? 4.901 6.813 -11.434 1.00 95.25 85 TYR A C 1
ATOM 669 O O . TYR A 1 85 ? 4.973 6.285 -12.544 1.00 95.25 85 TYR A O 1
ATOM 677 N N . ASP A 1 86 ? 4.602 8.099 -11.256 1.00 93.12 86 ASP A N 1
ATOM 678 C CA . ASP A 1 86 ? 4.493 9.063 -12.346 1.00 93.12 86 ASP A CA 1
ATOM 679 C C . ASP A 1 86 ? 5.829 9.789 -12.535 1.00 93.12 86 ASP A C 1
ATOM 681 O O . ASP A 1 86 ? 6.276 10.554 -11.674 1.00 93.12 86 ASP A O 1
ATOM 685 N N . LYS A 1 87 ? 6.443 9.589 -13.707 1.00 87.62 87 LYS A N 1
ATOM 686 C CA . LYS A 1 87 ? 7.680 10.274 -14.105 1.00 87.62 87 LYS A CA 1
ATOM 687 C C . LYS A 1 87 ? 7.493 11.787 -14.228 1.00 87.62 87 LYS A C 1
ATOM 689 O O . LYS A 1 87 ? 8.440 12.529 -13.985 1.00 87.62 87 LYS A O 1
ATOM 694 N N . LYS A 1 88 ? 6.308 12.255 -14.643 1.00 88.19 88 LYS A N 1
ATOM 695 C CA . LYS A 1 88 ? 6.051 13.676 -14.938 1.00 88.19 88 LYS A CA 1
ATOM 696 C C . LYS A 1 88 ? 6.018 14.500 -13.658 1.00 88.19 88 LYS A C 1
ATOM 698 O O . LYS A 1 88 ? 6.645 15.555 -13.601 1.00 88.19 88 LYS A O 1
ATOM 703 N N . SER A 1 89 ? 5.309 14.021 -12.639 1.00 89.56 89 SER A N 1
ATOM 704 C CA . SER A 1 89 ? 5.221 14.694 -11.340 1.00 89.56 89 SER A CA 1
ATOM 705 C C . SER A 1 89 ? 6.275 14.229 -10.330 1.00 89.56 89 SER A C 1
ATOM 707 O O . SER A 1 89 ? 6.332 14.772 -9.227 1.00 89.56 89 SER A O 1
ATOM 709 N N . ASN A 1 90 ? 7.086 13.221 -10.675 1.00 88.75 90 ASN A N 1
ATOM 710 C CA . ASN A 1 90 ? 8.017 12.552 -9.765 1.00 88.75 90 ASN A CA 1
ATOM 711 C C . ASN A 1 90 ? 7.331 12.125 -8.452 1.00 88.75 90 ASN A C 1
ATOM 713 O O . ASN A 1 90 ? 7.820 12.383 -7.353 1.00 88.75 90 ASN A O 1
ATOM 717 N N . THR A 1 91 ? 6.140 11.536 -8.567 1.00 89.25 91 THR A N 1
ATOM 718 C CA . THR A 1 91 ? 5.305 11.139 -7.426 1.00 89.25 91 THR A CA 1
ATOM 719 C C . THR A 1 91 ? 5.044 9.642 -7.467 1.00 89.25 91 THR A C 1
ATOM 721 O O . THR A 1 91 ? 4.811 9.078 -8.534 1.00 89.25 91 THR A O 1
ATOM 724 N N . SER A 1 92 ? 5.035 9.002 -6.297 1.00 91.94 92 SER A N 1
ATOM 725 C CA . SER A 1 92 ? 4.635 7.604 -6.145 1.00 91.94 92 SER A CA 1
ATOM 726 C C . SER A 1 92 ? 3.380 7.470 -5.291 1.00 91.94 92 SER A C 1
ATOM 728 O O . SER A 1 92 ? 3.283 8.083 -4.229 1.00 91.94 92 SER A O 1
ATOM 730 N N . VAL A 1 93 ? 2.462 6.609 -5.716 1.00 91.75 93 VAL A N 1
ATOM 731 C CA . VAL A 1 93 ? 1.320 6.145 -4.926 1.00 91.75 93 VAL A CA 1
ATOM 732 C C . VAL A 1 93 ? 1.500 4.657 -4.670 1.00 91.75 93 VAL A C 1
ATOM 734 O O . VAL A 1 93 ? 1.749 3.894 -5.600 1.00 91.75 93 VAL A O 1
ATOM 737 N N . THR A 1 94 ? 1.355 4.230 -3.420 1.00 93.44 94 THR A N 1
ATOM 738 C CA . THR A 1 94 ? 1.573 2.833 -3.033 1.00 93.44 94 THR A CA 1
ATOM 739 C C . THR A 1 94 ? 0.288 2.234 -2.486 1.00 93.44 94 THR A C 1
ATOM 741 O O . THR A 1 94 ? -0.289 2.741 -1.526 1.00 93.44 94 THR A O 1
ATOM 744 N N . MET A 1 95 ? -0.150 1.129 -3.080 1.00 91.62 95 MET A N 1
ATOM 745 C CA . MET A 1 95 ? -1.204 0.288 -2.534 1.00 91.62 95 MET A CA 1
ATOM 746 C C . MET A 1 95 ? -0.599 -0.677 -1.520 1.00 91.62 95 MET A C 1
ATOM 748 O O . MET A 1 95 ? 0.294 -1.455 -1.857 1.00 91.62 95 MET A O 1
ATOM 752 N N . MET A 1 96 ? -1.121 -0.661 -0.296 1.00 91.38 96 MET A N 1
ATOM 753 C CA . MET A 1 96 ? -0.672 -1.513 0.804 1.00 91.38 96 MET A CA 1
ATOM 754 C C . MET A 1 96 ? -1.842 -2.269 1.417 1.00 91.38 96 MET A C 1
ATOM 756 O O . MET A 1 96 ? -2.928 -1.718 1.591 1.00 91.38 96 MET A O 1
ATOM 760 N N . VAL A 1 97 ? -1.597 -3.521 1.786 1.00 87.38 97 VAL A N 1
ATOM 761 C CA . VAL A 1 97 ? -2.538 -4.380 2.497 1.00 87.38 97 VAL A CA 1
ATOM 762 C C . VAL A 1 97 ? -1.810 -5.019 3.665 1.00 87.38 97 VAL A C 1
ATOM 764 O O . VAL A 1 97 ? -0.947 -5.879 3.497 1.00 87.38 97 VAL A O 1
ATOM 767 N N . LYS A 1 98 ? -2.190 -4.610 4.875 1.00 81.25 98 LYS A N 1
ATOM 768 C CA . LYS A 1 98 ? -1.663 -5.167 6.116 1.00 81.25 98 LYS A CA 1
ATOM 769 C C . LYS A 1 98 ? -2.821 -5.706 6.937 1.00 81.25 98 LYS A C 1
ATOM 771 O O . LYS A 1 98 ? -3.760 -4.984 7.252 1.00 81.25 98 LYS A O 1
ATOM 776 N N . THR A 1 99 ? -2.755 -6.989 7.272 1.00 71.88 99 THR A N 1
ATOM 777 C CA . THR A 1 99 ? -3.744 -7.639 8.137 1.00 71.88 99 THR A CA 1
ATOM 778 C C . THR A 1 99 ? -3.059 -8.133 9.397 1.00 71.88 99 THR A C 1
ATOM 780 O O . THR A 1 99 ? -1.998 -8.747 9.305 1.00 71.88 99 THR A O 1
ATOM 783 N N . SER A 1 100 ? -3.676 -7.930 10.553 1.00 69.94 100 SER A N 1
ATOM 784 C CA . SER A 1 100 ? -3.315 -8.590 11.807 1.00 69.94 100 SER A CA 1
ATOM 785 C C . SER A 1 100 ? -4.399 -9.598 12.205 1.00 69.94 100 SER A C 1
ATOM 787 O O . SER A 1 100 ? -5.480 -9.635 11.613 1.00 69.94 100 SER A O 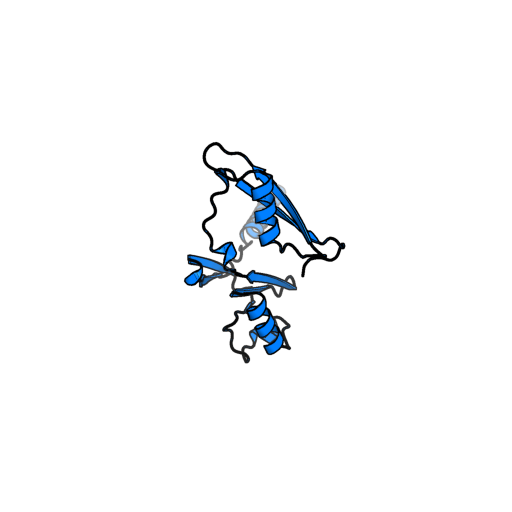1
ATOM 789 N N . SER A 1 101 ? -4.129 -10.425 13.218 1.00 68.12 101 SER A N 1
ATOM 790 C CA . SER A 1 101 ? -5.167 -11.262 13.838 1.00 68.12 101 SER A CA 1
ATOM 791 C C . SER A 1 101 ? -6.355 -10.418 14.314 1.00 68.12 101 SER A C 1
ATOM 793 O O . SER A 1 101 ? -7.498 -10.814 14.109 1.00 68.12 101 SER A O 1
ATOM 795 N N . LYS A 1 102 ? -6.087 -9.220 14.849 1.00 64.44 102 LYS A N 1
ATOM 796 C CA . LYS A 1 102 ? -7.099 -8.298 15.372 1.00 64.44 102 LYS A CA 1
ATOM 797 C C . LYS A 1 102 ? -7.954 -7.643 14.283 1.00 64.44 102 LYS A C 1
ATOM 799 O O . LYS A 1 102 ? -9.158 -7.507 14.462 1.00 64.44 102 LYS A O 1
ATOM 804 N N . THR A 1 103 ? -7.373 -7.281 13.135 1.00 64.19 103 THR A N 1
ATOM 805 C CA . THR A 1 103 ? -8.134 -6.679 12.016 1.00 64.19 103 THR A CA 1
ATOM 806 C C . THR A 1 103 ? -9.003 -7.690 11.266 1.00 64.19 103 THR A C 1
ATOM 808 O O . THR A 1 103 ? -9.788 -7.296 10.412 1.00 64.19 103 THR A O 1
ATOM 811 N N . ARG A 1 104 ? -8.840 -8.993 11.527 1.00 66.31 104 ARG A N 1
ATOM 812 C CA . ARG A 1 104 ? -9.679 -10.057 10.953 1.00 66.31 104 ARG A CA 1
ATOM 813 C C . ARG A 1 104 ? -10.886 -10.401 11.830 1.00 66.31 104 ARG A C 1
ATOM 815 O O . ARG A 1 104 ? -11.720 -11.198 11.411 1.00 66.31 104 ARG A O 1
ATOM 822 N N . GLU A 1 105 ? -10.981 -9.835 13.033 1.00 71.94 105 GLU A N 1
ATOM 823 C CA . GLU A 1 105 ? -12.134 -10.033 13.908 1.00 71.94 105 GLU A CA 1
ATOM 824 C C . GLU A 1 105 ? -13.351 -9.274 13.366 1.00 71.94 105 GLU A C 1
ATOM 826 O O . GLU A 1 105 ? -13.267 -8.093 13.031 1.00 71.94 105 GLU A O 1
ATOM 831 N N . ILE A 1 106 ? -14.504 -9.945 13.308 1.00 71.75 106 ILE A N 1
ATOM 832 C CA . ILE A 1 106 ? -15.784 -9.274 13.070 1.00 71.75 106 ILE A CA 1
ATOM 833 C C . ILE A 1 106 ? -16.188 -8.612 14.384 1.00 71.75 106 ILE A C 1
ATOM 835 O O . ILE A 1 106 ? -16.548 -9.294 15.344 1.00 71.75 106 ILE A O 1
ATOM 839 N N . VAL A 1 107 ? -16.120 -7.284 14.424 1.00 71.94 107 VAL A N 1
ATOM 840 C CA . VAL A 1 107 ? -16.420 -6.497 15.621 1.00 71.94 107 VAL A CA 1
ATOM 841 C C . VAL A 1 107 ? -17.717 -5.724 15.421 1.00 71.94 107 VAL A C 1
ATOM 843 O O . VAL A 1 107 ? -17.871 -4.987 14.450 1.00 71.94 107 VAL A O 1
ATOM 846 N N . ASN A 1 108 ? -18.667 -5.899 16.342 1.00 76.94 108 ASN A N 1
ATOM 847 C CA . ASN A 1 108 ? -19.906 -5.132 16.344 1.00 76.94 108 ASN A CA 1
ATOM 848 C C . ASN A 1 108 ? -19.751 -3.878 17.210 1.00 76.94 108 ASN A C 1
ATOM 850 O O . ASN A 1 108 ? -19.877 -3.941 18.432 1.00 76.94 108 ASN A O 1
ATOM 854 N N . PHE A 1 109 ? -19.534 -2.741 16.556 1.00 80.31 109 PHE A N 1
ATOM 855 C CA . PHE A 1 109 ? -19.371 -1.451 17.224 1.00 80.31 109 PHE A CA 1
ATOM 856 C C . PHE A 1 109 ? -20.666 -0.897 17.838 1.00 80.31 109 PHE A C 1
ATOM 858 O O . PHE A 1 109 ? -20.593 -0.059 18.725 1.00 80.31 109 PHE A O 1
ATOM 865 N N . ILE A 1 110 ? -21.850 -1.371 17.421 1.00 76.50 110 ILE A N 1
ATOM 866 C CA . ILE A 1 110 ? -23.147 -0.846 17.902 1.00 76.50 110 ILE A CA 1
ATOM 867 C C . ILE A 1 110 ? -23.353 -1.126 19.395 1.00 76.50 110 ILE A C 1
ATOM 869 O O . ILE A 1 110 ? -24.025 -0.363 20.083 1.00 76.50 110 ILE A O 1
ATOM 873 N N . ASN A 1 111 ? -22.779 -2.222 19.891 1.00 78.62 111 ASN A N 1
ATOM 874 C CA . ASN A 1 111 ? -22.940 -2.646 21.280 1.00 78.62 111 ASN A CA 1
ATOM 875 C C . ASN A 1 111 ? -21.777 -2.201 22.177 1.00 78.62 111 ASN A C 1
ATOM 877 O O . ASN A 1 111 ? -21.735 -2.608 23.335 1.00 78.62 111 ASN A O 1
ATOM 881 N N . MET A 1 112 ? -20.829 -1.422 21.648 1.00 83.31 112 MET A N 1
ATOM 882 C CA . MET A 1 112 ? -19.688 -0.921 22.408 1.00 83.31 112 MET A CA 1
ATOM 883 C C . MET A 1 112 ? -20.022 0.416 23.061 1.00 83.31 112 MET A C 1
ATOM 885 O O . MET A 1 112 ? -20.726 1.250 22.495 1.00 83.31 112 MET A O 1
ATOM 889 N N . THR A 1 113 ? -19.487 0.624 24.256 1.00 83.31 113 THR A N 1
ATOM 890 C CA . THR A 1 113 ? -19.424 1.945 24.882 1.00 83.31 113 THR A CA 1
ATOM 891 C C . THR A 1 113 ? -18.396 2.831 24.174 1.00 83.31 113 THR A C 1
ATOM 893 O O . THR A 1 113 ? -17.463 2.326 23.549 1.00 83.31 113 THR A O 1
ATOM 896 N N . ASP A 1 114 ? -18.515 4.154 24.318 1.00 80.25 114 ASP A N 1
ATOM 897 C CA . ASP A 1 114 ? -17.554 5.115 23.747 1.00 80.25 114 ASP A CA 1
ATOM 898 C C . ASP A 1 114 ? -16.102 4.800 24.170 1.00 80.25 114 ASP A C 1
ATOM 900 O O . ASP A 1 114 ? -15.172 4.924 23.373 1.00 80.25 114 ASP A O 1
ATOM 904 N N . THR A 1 115 ? -15.907 4.327 25.409 1.00 81.38 115 THR A N 1
ATOM 905 C CA . THR A 1 115 ? -14.599 3.913 25.940 1.00 81.38 115 THR A CA 1
ATOM 906 C C . THR A 1 115 ? -14.074 2.647 25.262 1.00 81.38 115 THR A C 1
ATOM 908 O O . THR A 1 115 ? -12.925 2.623 24.833 1.00 81.38 115 THR A O 1
ATOM 911 N N . GLU A 1 116 ? -14.900 1.604 25.124 1.00 83.62 116 GLU A N 1
ATOM 912 C CA . GLU A 1 116 ? -14.506 0.356 24.446 1.00 83.62 116 GLU A CA 1
ATOM 913 C C . GLU A 1 116 ? -14.201 0.591 22.964 1.00 83.62 116 GLU A C 1
ATOM 915 O O . GLU A 1 116 ? -13.281 -0.010 22.406 1.00 83.62 116 GLU A O 1
ATOM 920 N N . LEU A 1 117 ? -14.952 1.496 22.336 1.00 80.31 117 LEU A N 1
ATOM 921 C CA . LEU A 1 117 ? -14.730 1.912 20.963 1.00 80.31 117 LEU A CA 1
ATOM 922 C C . LEU A 1 117 ? -13.367 2.603 20.818 1.00 80.31 117 LEU A C 1
ATOM 924 O O . LEU A 1 117 ? -12.569 2.215 19.963 1.00 80.31 117 LEU A O 1
ATOM 928 N N . GLN A 1 118 ? -13.074 3.585 21.678 1.00 80.25 118 GLN A N 1
ATOM 929 C CA . GLN A 1 118 ? -11.790 4.287 21.682 1.00 80.25 118 GLN A CA 1
ATOM 930 C C . GLN A 1 118 ? -10.626 3.321 21.936 1.00 80.25 118 GLN A C 1
ATOM 932 O O . GLN A 1 118 ? -9.658 3.323 21.178 1.00 80.25 118 GLN A O 1
ATOM 937 N N . GLU A 1 119 ? -10.746 2.428 22.923 1.00 81.94 119 GLU A N 1
ATOM 938 C CA . GLU A 1 119 ? -9.726 1.417 23.206 1.00 81.94 119 GLU A CA 1
ATOM 939 C C . GLU A 1 119 ? -9.490 0.476 22.020 1.00 81.94 119 GLU A C 1
ATOM 941 O O . GLU A 1 119 ? -8.340 0.155 21.711 1.00 81.94 119 GLU A O 1
ATOM 946 N N . TYR A 1 120 ? -10.548 0.043 21.327 1.00 82.56 120 TYR A N 1
ATOM 947 C CA . TYR A 1 120 ? -10.413 -0.782 20.130 1.00 82.56 120 TYR A CA 1
ATOM 948 C C . TYR A 1 120 ? -9.625 -0.051 19.038 1.00 82.56 120 TYR A C 1
ATOM 950 O O . TYR A 1 120 ? -8.654 -0.597 18.510 1.00 82.56 120 TYR A O 1
ATOM 958 N N . PHE A 1 121 ? -9.982 1.193 18.726 1.00 80.06 121 PHE A N 1
ATOM 959 C CA . PHE A 1 121 ? -9.268 1.976 17.717 1.00 80.06 121 PHE A CA 1
ATOM 960 C C . PHE A 1 121 ? -7.822 2.290 18.126 1.00 80.06 121 PHE A C 1
ATOM 962 O O . PHE A 1 121 ? -6.930 2.216 17.280 1.00 80.06 121 PHE A O 1
ATOM 969 N N . ASP A 1 122 ? -7.550 2.521 19.410 1.00 78.44 122 ASP A N 1
ATOM 970 C CA . ASP A 1 122 ? -6.184 2.678 19.919 1.00 78.44 122 ASP A CA 1
ATOM 971 C C . ASP A 1 122 ? -5.348 1.404 19.716 1.00 78.44 122 ASP A C 1
ATOM 973 O O . ASP A 1 122 ? -4.159 1.479 19.395 1.00 78.44 122 ASP A O 1
ATOM 977 N N . THR A 1 123 ? -5.957 0.213 19.807 1.00 76.88 123 THR A N 1
ATOM 978 C CA . THR A 1 123 ? -5.250 -1.032 19.454 1.00 76.88 123 THR A CA 1
ATOM 979 C C . THR A 1 123 ? -4.924 -1.141 17.965 1.00 76.88 123 THR A C 1
ATOM 981 O O . THR A 1 123 ? -3.923 -1.771 17.626 1.00 76.88 123 THR A O 1
ATOM 984 N N . LEU A 1 124 ? -5.707 -0.517 17.075 1.00 73.94 124 LEU A N 1
ATOM 985 C CA . LEU A 1 124 ? -5.428 -0.513 15.633 1.00 73.94 124 LEU A CA 1
ATOM 986 C C . LEU A 1 124 ? -4.250 0.397 15.271 1.00 73.94 124 LEU A C 1
ATOM 988 O O . LEU A 1 124 ? -3.485 0.073 14.364 1.00 73.94 124 LEU A O 1
ATOM 992 N N . VAL A 1 125 ? -4.095 1.516 15.981 1.00 71.06 125 VAL A N 1
ATOM 993 C CA . VAL A 1 125 ? -2.989 2.471 15.782 1.00 71.06 125 VAL A CA 1
ATOM 994 C C . VAL A 1 125 ? -1.708 2.018 16.496 1.00 71.06 125 VAL A C 1
ATOM 996 O O . VAL A 1 125 ? -0.609 2.445 16.143 1.00 71.06 125 VAL A O 1
ATOM 999 N N . GLY A 1 126 ? -1.839 1.090 17.446 1.00 63.56 126 GLY A N 1
ATOM 1000 C CA . GLY A 1 126 ? -0.760 0.596 18.289 1.00 63.56 126 GLY A CA 1
ATOM 1001 C C . GLY A 1 126 ? -0.710 1.390 19.590 1.00 63.56 126 GLY A C 1
ATOM 1002 O O . GLY A 1 126 ? -0.256 2.537 19.607 1.00 63.56 126 GLY A O 1
ATOM 1003 N N . LYS A 1 127 ? -1.150 0.741 20.680 1.00 52.72 127 LYS A N 1
ATOM 1004 C CA . LYS A 1 127 ? -1.237 1.289 22.049 1.00 52.72 127 LYS A CA 1
ATOM 1005 C C . LYS A 1 127 ? 0.072 1.929 22.550 1.00 52.72 127 LYS A C 1
ATOM 1007 O O . LYS A 1 127 ? 0.014 2.819 23.388 1.00 52.72 127 LYS A O 1
ATOM 1012 N N . ASP A 1 128 ? 1.213 1.525 21.986 1.00 52.06 128 ASP A N 1
ATOM 1013 C CA . ASP A 1 128 ? 2.565 1.944 22.388 1.00 52.06 128 ASP A CA 1
ATOM 1014 C C . ASP A 1 128 ? 3.243 2.911 21.404 1.00 52.06 128 ASP A C 1
ATOM 1016 O O . ASP A 1 128 ? 4.462 3.089 21.426 1.00 52.06 128 ASP A O 1
ATOM 1020 N N . SER A 1 129 ? 2.494 3.550 20.503 1.00 55.78 129 SER A N 1
ATOM 1021 C CA . SER A 1 129 ? 3.090 4.566 19.636 1.00 55.78 129 SER A CA 1
ATOM 1022 C C . SER A 1 129 ? 3.367 5.849 20.437 1.00 55.78 129 SER A C 1
ATOM 1024 O O . SER A 1 129 ? 2.579 6.797 20.492 1.00 55.78 129 SER A O 1
ATOM 1026 N N . GLU A 1 130 ? 4.566 5.931 21.024 1.00 59.41 130 GLU A N 1
ATOM 1027 C CA . GLU A 1 130 ? 5.133 7.181 21.565 1.00 59.41 130 GLU A CA 1
ATOM 1028 C C . GLU A 1 130 ? 5.079 8.329 20.542 1.00 59.41 130 GLU A C 1
ATOM 1030 O O . GLU A 1 130 ? 5.116 9.495 20.921 1.00 59.41 130 GLU A O 1
ATOM 1035 N N . LYS A 1 131 ? 4.915 7.988 19.257 1.00 65.25 131 LYS A N 1
ATOM 1036 C CA . LYS A 1 131 ? 4.911 8.885 18.106 1.00 65.25 131 LYS A CA 1
ATOM 1037 C C . LYS A 1 131 ? 3.541 9.210 17.516 1.00 65.25 131 LYS A C 1
ATOM 1039 O O . LYS A 1 131 ? 3.483 10.168 16.762 1.00 65.25 131 LYS A O 1
ATOM 1044 N N . LEU A 1 132 ? 2.458 8.478 17.805 1.00 70.50 132 LEU A N 1
ATOM 1045 C CA . LEU A 1 132 ? 1.157 8.722 17.156 1.00 70.50 132 LEU A CA 1
ATOM 1046 C C . LEU A 1 132 ? 0.065 9.099 18.169 1.00 70.50 132 LEU A C 1
ATOM 1048 O O . LEU A 1 132 ? 0.075 8.671 19.324 1.00 70.50 132 LEU A O 1
ATOM 1052 N N . VAL A 1 133 ? -0.875 9.934 17.730 1.00 74.38 133 VAL A N 1
ATOM 1053 C CA . VAL A 1 133 ? -2.150 10.228 18.396 1.00 74.38 133 VAL A CA 1
ATOM 1054 C C . VAL A 1 133 ? -3.269 9.750 17.485 1.00 74.38 133 VAL A C 1
ATOM 1056 O O . VAL A 1 133 ? -3.284 10.080 16.296 1.00 74.38 133 VAL A O 1
ATOM 1059 N N . SER A 1 134 ? -4.216 9.006 18.050 1.00 75.50 134 SER A N 1
ATOM 1060 C CA . SER A 1 134 ? -5.459 8.640 17.382 1.00 75.50 134 SER A CA 1
ATOM 1061 C C . SER A 1 134 ? -6.620 9.460 17.950 1.00 75.50 134 SER A C 1
ATOM 1063 O O . SER A 1 134 ? -6.666 9.734 19.147 1.00 75.50 134 SER A O 1
ATOM 1065 N N . THR A 1 135 ? -7.552 9.885 17.098 1.00 78.50 135 THR A N 1
ATOM 1066 C CA . THR A 1 135 ? -8.862 10.393 17.532 1.00 78.50 135 THR A CA 1
ATOM 1067 C C . THR A 1 135 ? -9.959 9.725 16.720 1.00 78.50 135 THR A C 1
ATOM 1069 O O . THR A 1 135 ? -9.823 9.561 15.504 1.00 78.50 135 THR A O 1
ATOM 1072 N N . VAL A 1 136 ? -11.040 9.335 17.392 1.00 81.88 136 VAL A N 1
ATOM 1073 C CA . VAL A 1 136 ? -12.194 8.685 16.772 1.00 81.88 136 VAL A CA 1
ATOM 1074 C C . VAL A 1 136 ? -13.402 9.603 16.884 1.00 81.88 136 VAL A C 1
ATOM 1076 O O . VAL A 1 136 ? -13.747 10.066 17.965 1.00 81.88 136 VAL A O 1
ATOM 1079 N N . GLU A 1 137 ? -14.052 9.866 15.755 1.00 82.00 137 GLU A N 1
ATOM 1080 C CA . GLU A 1 137 ? -15.334 10.571 15.702 1.00 82.00 137 GLU A CA 1
ATOM 1081 C C . GLU A 1 137 ? -16.422 9.591 15.235 1.00 82.00 137 GLU A C 1
ATOM 1083 O O . GLU A 1 137 ? -16.322 9.031 14.139 1.00 82.00 137 GLU A O 1
ATOM 1088 N N . GLU A 1 138 ? -17.464 9.391 16.047 1.00 82.75 138 GLU A N 1
ATOM 1089 C CA . GLU A 1 138 ? -18.661 8.632 15.664 1.00 82.75 138 GLU A CA 1
ATOM 1090 C C . GLU A 1 138 ? -19.684 9.545 14.962 1.00 82.75 138 GLU A C 1
ATOM 1092 O O . GLU A 1 138 ? -20.039 10.621 15.446 1.00 82.75 138 GLU A O 1
ATOM 1097 N N . TYR A 1 139 ? -20.219 9.077 13.837 1.00 83.12 139 TYR A N 1
ATOM 1098 C CA . TYR A 1 139 ? -21.297 9.696 13.073 1.00 83.12 139 TYR A CA 1
ATOM 1099 C C . TYR A 1 139 ? -22.533 8.793 13.126 1.00 83.12 139 TYR A C 1
ATOM 1101 O O . TYR A 1 139 ? -22.623 7.775 12.432 1.00 83.12 139 TYR A O 1
ATOM 1109 N N . LYS A 1 140 ? -23.519 9.178 13.942 1.00 80.38 140 LYS A N 1
ATOM 1110 C CA . LYS A 1 140 ? -24.760 8.410 14.123 1.00 80.38 140 LYS A CA 1
ATOM 1111 C C . LYS A 1 140 ? -25.648 8.501 12.878 1.00 80.38 140 LYS A C 1
ATOM 1113 O O . LYS A 1 140 ? -26.035 9.589 12.458 1.00 80.38 140 LYS A O 1
ATOM 1118 N N . 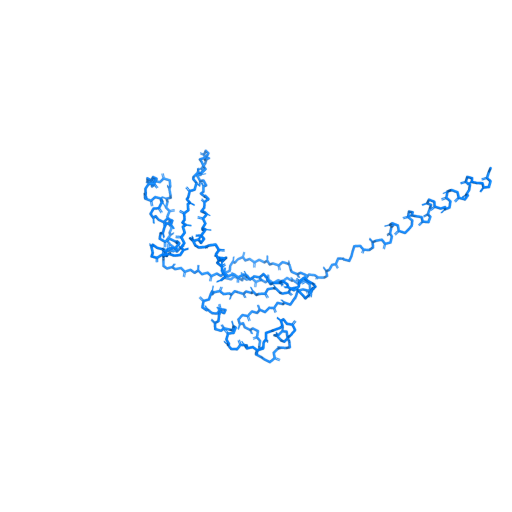HIS A 1 141 ? -26.025 7.354 12.315 1.00 78.94 141 HIS A N 1
ATOM 1119 C CA . HIS A 1 141 ? -26.982 7.245 11.211 1.00 78.94 141 HIS A CA 1
ATOM 1120 C C . HIS A 1 141 ? -28.048 6.189 11.540 1.00 78.94 141 HIS A C 1
ATOM 1122 O O . HIS A 1 141 ? -27.788 5.248 12.284 1.00 78.94 141 HIS A O 1
ATOM 1128 N N . LYS A 1 142 ? -29.266 6.333 10.993 1.00 74.50 142 LYS A N 1
ATOM 1129 C CA . LYS A 1 142 ? -30.444 5.523 11.378 1.00 74.50 142 LYS A CA 1
ATOM 1130 C C . LYS A 1 142 ? -30.288 4.011 11.155 1.00 74.50 142 LYS A C 1
ATOM 1132 O O . LYS A 1 142 ? -31.024 3.247 11.765 1.00 74.50 142 LYS A O 1
ATOM 1137 N N . GLN A 1 143 ? -29.396 3.595 10.257 1.00 74.62 143 GLN A N 1
ATOM 1138 C CA . GLN A 1 143 ? -29.180 2.184 9.912 1.00 74.62 143 GLN A CA 1
ATOM 1139 C C . GLN A 1 143 ? -27.908 1.604 10.542 1.00 74.62 143 GLN A C 1
ATOM 1141 O O . GLN A 1 143 ? -27.928 0.487 11.049 1.00 74.62 143 GLN A O 1
ATOM 1146 N N . THR A 1 144 ? -26.794 2.335 10.506 1.00 75.19 144 THR A N 1
ATOM 1147 C CA . THR A 1 144 ? -25.494 1.877 11.017 1.00 75.19 144 THR A CA 1
ATOM 1148 C C . THR A 1 144 ? -24.637 3.101 11.342 1.00 75.19 144 THR A C 1
ATOM 1150 O O . THR A 1 144 ? -24.604 4.014 10.516 1.00 75.19 144 THR A O 1
ATOM 1153 N N . PRO A 1 145 ? -23.974 3.170 12.509 1.00 77.69 145 PRO A N 1
ATOM 1154 C CA . PRO A 1 145 ? -23.044 4.253 12.815 1.00 77.69 145 PRO A CA 1
ATOM 1155 C C . PRO A 1 145 ? -21.804 4.185 11.912 1.00 77.69 145 PRO A C 1
ATOM 1157 O O . PRO A 1 145 ? -21.329 3.102 11.570 1.00 77.69 145 PRO A O 1
ATOM 1160 N N . PHE A 1 146 ? -21.275 5.346 11.532 1.00 81.06 146 PHE A N 1
ATOM 1161 C CA . PHE A 1 146 ? -20.001 5.467 10.822 1.00 81.06 146 PHE A CA 1
ATOM 1162 C C . PHE A 1 146 ? -18.933 6.011 11.767 1.00 81.06 146 PHE A C 1
ATOM 1164 O O . PHE A 1 146 ? -19.237 6.806 12.650 1.00 81.06 146 PHE A O 1
ATOM 1171 N N . PHE A 1 147 ? -17.674 5.635 11.557 1.00 81.88 147 PHE A N 1
ATOM 1172 C CA . PHE A 1 147 ? -16.559 6.076 12.396 1.00 81.88 147 PHE A CA 1
ATOM 1173 C C . PHE A 1 147 ? -15.469 6.697 11.532 1.00 81.88 147 PHE A C 1
ATOM 1175 O O . PHE A 1 147 ? -15.130 6.171 10.470 1.00 81.88 147 PHE A O 1
ATOM 1182 N N . LYS A 1 148 ? -14.902 7.811 11.991 1.00 82.88 148 LYS A N 1
ATOM 1183 C CA . LYS A 1 148 ? -13.726 8.438 11.388 1.00 82.88 148 LYS A CA 1
ATOM 1184 C C . LYS A 1 148 ? -12.560 8.330 12.357 1.00 82.88 148 LYS A C 1
ATOM 1186 O O . LYS A 1 148 ? -12.562 8.992 13.389 1.00 82.88 148 LYS A O 1
ATOM 1191 N N . LEU A 1 149 ? -11.556 7.544 11.986 1.00 82.19 149 LEU A N 1
ATOM 1192 C CA . LEU A 1 149 ? -10.273 7.492 12.678 1.00 82.19 149 LEU A CA 1
ATOM 1193 C C . LEU A 1 149 ? -9.326 8.527 12.060 1.00 82.19 149 LEU A C 1
ATOM 1195 O O . LEU A 1 149 ? -9.054 8.482 10.859 1.00 82.19 149 LEU A O 1
ATOM 1199 N N . ARG A 1 150 ? -8.814 9.460 12.863 1.00 81.50 150 ARG A N 1
ATOM 1200 C CA . ARG A 1 150 ? -7.692 10.331 12.486 1.00 81.50 150 ARG A CA 1
ATOM 1201 C C . ARG A 1 150 ? -6.445 9.881 13.225 1.00 81.50 150 ARG A C 1
ATOM 1203 O O . ARG A 1 150 ? -6.488 9.720 14.439 1.00 81.50 150 ARG A O 1
ATOM 1210 N N . ILE A 1 151 ? -5.344 9.740 12.495 1.00 80.19 151 ILE A N 1
ATOM 1211 C CA . ILE A 1 151 ? -4.030 9.383 13.034 1.00 80.19 151 ILE A CA 1
ATOM 1212 C C . ILE A 1 151 ? -3.082 10.542 12.727 1.00 80.19 151 ILE A C 1
ATOM 1214 O O . ILE A 1 151 ? -3.017 10.997 11.585 1.00 80.19 151 ILE A O 1
ATOM 1218 N N . GLN A 1 152 ? -2.387 11.047 13.741 1.00 76.94 152 GLN A N 1
ATOM 1219 C CA . GLN A 1 152 ? -1.432 12.151 13.631 1.00 76.94 152 GLN A CA 1
ATOM 1220 C C . GLN A 1 152 ? -0.116 11.779 14.307 1.00 76.94 152 GLN A C 1
ATOM 1222 O O . GLN A 1 152 ? -0.126 11.075 15.312 1.00 76.94 152 GLN A O 1
ATOM 1227 N N . SER A 1 153 ? 1.006 12.272 13.783 1.00 75.25 153 SER A N 1
ATOM 1228 C CA . SER A 1 153 ? 2.295 12.193 14.475 1.00 75.25 153 SER A CA 1
ATOM 1229 C C . SER A 1 153 ? 2.367 13.244 15.592 1.00 75.25 153 SER A C 1
ATOM 1231 O O . SER A 1 153 ? 1.878 14.360 15.420 1.00 75.25 153 SER A O 1
ATOM 1233 N N . LYS A 1 154 ? 2.937 12.886 16.748 1.00 68.94 154 LYS A N 1
ATOM 1234 C CA . LYS A 1 154 ? 3.109 13.761 17.927 1.00 68.94 154 LYS A CA 1
ATOM 1235 C C . LYS A 1 154 ? 4.193 14.814 17.716 1.00 68.94 154 LYS A C 1
ATOM 1237 O O . LYS A 1 154 ? 4.107 15.902 18.278 1.00 68.94 154 LYS A O 1
ATOM 1242 N N . GLU A 1 155 ? 5.183 14.503 16.891 1.00 61.94 155 GLU A N 1
ATOM 1243 C CA . GLU A 1 155 ? 6.171 15.457 16.400 1.00 61.94 155 GLU A CA 1
ATOM 1244 C C . GLU A 1 155 ? 5.788 15.809 14.966 1.00 61.94 155 GLU A C 1
ATOM 1246 O O . GLU A 1 155 ? 5.313 14.945 14.235 1.00 61.94 155 GLU A O 1
ATOM 1251 N N . GLY A 1 156 ? 5.960 17.064 14.548 1.00 48.78 156 GLY A N 1
ATOM 1252 C CA . GLY A 1 156 ? 5.594 17.568 13.215 1.00 48.78 156 GLY A CA 1
ATOM 1253 C C . GLY A 1 156 ? 6.325 16.919 12.027 1.00 48.78 156 GLY A C 1
ATOM 1254 O O . GLY A 1 156 ? 6.420 17.531 10.967 1.00 48.78 156 GLY A O 1
ATOM 1255 N N . GLU A 1 157 ? 6.846 15.708 12.188 1.00 41.22 157 GLU A N 1
ATOM 1256 C CA . GLU A 1 157 ? 7.351 14.858 11.129 1.00 41.22 157 GLU A CA 1
ATOM 1257 C C . GLU A 1 157 ? 6.227 13.979 10.578 1.00 41.22 157 GLU A C 1
ATOM 1259 O O . GLU A 1 157 ? 5.522 13.263 11.296 1.00 41.22 157 GLU A O 1
ATOM 1264 N N . SER A 1 158 ? 6.060 14.086 9.261 1.00 39.25 158 SER A N 1
ATOM 1265 C CA . SER A 1 158 ? 5.142 13.285 8.462 1.00 39.25 158 SER A CA 1
ATOM 1266 C C . SER A 1 158 ? 5.389 11.794 8.712 1.00 39.25 158 SER A C 1
ATOM 1268 O O . SER A 1 158 ? 6.549 11.379 8.686 1.00 39.25 158 SER A O 1
ATOM 1270 N N . PRO A 1 159 ? 4.342 10.971 8.901 1.00 41.94 159 PRO A N 1
ATOM 1271 C CA . PRO A 1 159 ? 4.501 9.527 8.922 1.00 41.94 159 PRO A CA 1
ATOM 1272 C C . PRO A 1 159 ? 4.829 9.086 7.493 1.00 41.94 159 PRO A C 1
ATOM 1274 O O . PRO A 1 159 ? 3.940 8.993 6.646 1.00 41.94 159 PRO A O 1
ATOM 1277 N N . VAL A 1 160 ? 6.120 8.931 7.211 1.00 40.38 160 VAL A N 1
ATOM 1278 C CA . VAL A 1 160 ? 6.630 8.248 6.018 1.00 40.38 160 VAL A CA 1
ATOM 1279 C C . VAL A 1 160 ? 6.919 6.808 6.404 1.00 40.38 160 VAL A C 1
ATOM 1281 O O . VAL A 1 160 ? 7.612 6.614 7.429 1.00 40.38 160 VAL A O 1
#

Radius of gyration: 25.17 Å; chains: 1; bounding box: 49×55×72 Å